Protein AF-A0A967Z8U3-F1 (afdb_monomer_lite)

pLDDT: mean 92.9, std 8.9, range [51.38, 97.75]

Foldseek 3Di:
DVVVPDDDDDDQQAPVTDDPVVVVPDPDDDDPDPDDDHSVVVVVSVVLVVVVVVCVVVVHCDDDD

Sequence (65 aa):
WLMAGAPVCLLVGGPDGLGPECASRAVERWSLSALTLPHGLVRVVLAEALYRADSLLRGHPYHRA

Structure (mmCIF, N/CA/C/O backbone):
data_AF-A0A967Z8U3-F1
#
_entry.id   AF-A0A967Z8U3-F1
#
loop_
_atom_site.group_PDB
_atom_site.id
_atom_site.type_symbol
_atom_site.label_atom_id
_atom_site.label_alt_id
_atom_site.label_comp_id
_atom_site.label_asym_id
_atom_site.label_entity_id
_atom_site.label_seq_id
_atom_site.pdbx_PDB_ins_code
_atom_site.Cartn_x
_atom_site.Cartn_y
_atom_site.Cartn_z
_atom_site.occupancy
_atom_site.B_iso_or_equiv
_atom_site.auth_seq_id
_atom_site.auth_comp_id
_atom_site.auth_asym_id
_atom_site.auth_atom_id
_atom_site.pdbx_PDB_model_num
ATOM 1 N N . TRP A 1 1 ? -3.365 -2.117 -13.583 1.00 92.44 1 TRP A N 1
ATOM 2 C CA . TRP A 1 1 ? -3.572 -0.659 -13.723 1.00 92.44 1 TRP A CA 1
ATOM 3 C C . TRP A 1 1 ? -3.170 -0.119 -15.090 1.00 92.44 1 TRP A C 1
ATOM 5 O O . TRP A 1 1 ? -4.026 0.452 -15.744 1.00 92.44 1 TRP A O 1
ATOM 15 N N . LEU A 1 2 ? -1.940 -0.352 -15.571 1.00 93.44 2 LEU A N 1
ATOM 16 C CA . LEU A 1 2 ? -1.470 0.162 -16.874 1.00 93.44 2 LEU A CA 1
ATOM 17 C C . LEU A 1 2 ? -2.405 -0.163 -18.056 1.00 93.44 2 LEU A C 1
ATOM 19 O O . LEU A 1 2 ? -2.710 0.716 -18.850 1.00 93.44 2 LEU A O 1
ATOM 23 N N . MET A 1 3 ? -2.915 -1.396 -18.134 1.00 95.25 3 MET A N 1
ATOM 24 C CA . MET A 1 3 ? -3.843 -1.813 -19.200 1.00 95.25 3 MET A CA 1
ATOM 25 C C . MET A 1 3 ? -5.240 -1.195 -19.091 1.00 95.25 3 MET A C 1
ATOM 27 O O . MET A 1 3 ? -5.929 -1.076 -20.095 1.00 95.25 3 MET A O 1
ATOM 31 N N . ALA A 1 4 ? -5.668 -0.802 -17.888 1.00 93.56 4 ALA A N 1
ATOM 32 C CA . ALA A 1 4 ? -6.979 -0.188 -17.696 1.00 93.56 4 ALA A CA 1
ATOM 33 C C . ALA A 1 4 ? -7.005 1.277 -18.168 1.00 93.56 4 ALA A C 1
ATOM 35 O O . ALA A 1 4 ? -8.081 1.806 -18.422 1.00 93.56 4 ALA A O 1
ATOM 36 N N . GLY A 1 5 ? -5.846 1.949 -18.250 1.00 92.69 5 GLY A N 1
ATOM 37 C CA . GLY A 1 5 ? -5.708 3.327 -18.747 1.00 92.69 5 GLY A CA 1
ATOM 38 C C . GLY A 1 5 ? -6.350 4.425 -17.884 1.00 92.69 5 GLY A C 1
ATOM 39 O O . GLY A 1 5 ? -6.138 5.605 -18.144 1.00 92.69 5 GLY A O 1
ATOM 40 N N . ALA A 1 6 ? -7.113 4.062 -16.853 1.00 92.75 6 ALA A N 1
ATOM 41 C CA . ALA A 1 6 ? -7.741 4.994 -15.927 1.00 92.75 6 ALA A CA 1
ATOM 42 C C . ALA A 1 6 ? -6.764 5.452 -14.824 1.00 92.75 6 ALA A C 1
ATOM 44 O O . ALA A 1 6 ? -5.885 4.682 -14.418 1.00 92.75 6 ALA A O 1
ATOM 45 N N . PRO A 1 7 ? -6.923 6.680 -14.293 1.00 94.62 7 PRO A N 1
ATOM 46 C CA . PRO A 1 7 ? -6.149 7.133 -13.146 1.00 94.62 7 PRO A CA 1
ATOM 47 C C . PRO A 1 7 ? -6.416 6.247 -11.924 1.00 94.62 7 PRO A C 1
ATOM 49 O O . PRO A 1 7 ? -7.549 5.842 -11.661 1.00 94.62 7 PRO A O 1
ATOM 52 N N . VAL A 1 8 ? -5.363 5.979 -11.154 1.00 95.56 8 VAL A N 1
ATOM 53 C CA . VAL A 1 8 ? -5.442 5.213 -9.906 1.00 95.56 8 VAL A CA 1
ATOM 54 C C . VAL A 1 8 ? -5.374 6.177 -8.729 1.00 95.56 8 VAL A C 1
ATOM 56 O O . VAL A 1 8 ? -4.489 7.027 -8.667 1.00 95.56 8 VAL A O 1
ATOM 59 N N . CYS A 1 9 ? -6.292 6.022 -7.776 1.00 96.06 9 CYS A N 1
ATOM 60 C CA . CYS A 1 9 ? -6.265 6.734 -6.504 1.00 96.06 9 CYS A CA 1
ATOM 61 C C . CYS A 1 9 ? -6.031 5.733 -5.372 1.00 96.06 9 CYS A C 1
ATOM 63 O O . CYS A 1 9 ? -6.785 4.773 -5.222 1.00 96.06 9 CYS A O 1
ATOM 65 N N . LEU A 1 10 ? -4.985 5.966 -4.580 1.00 96.62 10 LEU A N 1
ATOM 66 C CA . LEU A 1 10 ? -4.665 5.170 -3.400 1.00 96.62 10 LEU A CA 1
ATOM 67 C C . LEU A 1 10 ? -5.094 5.938 -2.154 1.00 96.62 10 LEU A C 1
ATOM 69 O O . LEU A 1 10 ? -4.668 7.072 -1.936 1.00 96.62 10 LEU A O 1
ATOM 73 N N . LEU A 1 11 ? -5.939 5.311 -1.340 1.00 96.62 11 LEU A N 1
ATOM 74 C CA . LEU A 1 11 ? -6.506 5.917 -0.141 1.00 96.62 11 LEU A CA 1
ATOM 75 C C . LEU A 1 11 ? -5.765 5.405 1.097 1.00 96.62 11 LEU A C 1
ATOM 77 O O . LEU A 1 11 ? -5.704 4.200 1.335 1.00 96.62 11 LEU A O 1
ATOM 81 N N . VAL A 1 12 ? -5.239 6.325 1.905 1.00 96.06 12 VAL A N 1
ATOM 82 C CA . VAL A 1 12 ? -4.658 6.035 3.223 1.00 96.06 12 VAL A CA 1
ATOM 83 C C . VAL A 1 12 ? -5.498 6.756 4.266 1.00 96.06 12 VAL A C 1
ATOM 85 O O . VAL A 1 12 ? -5.644 7.975 4.211 1.00 96.06 12 VAL A O 1
ATOM 88 N N . GLY A 1 13 ? -6.083 5.986 5.182 1.00 94.75 13 GLY A N 1
ATOM 89 C CA . GLY A 1 13 ? -6.901 6.519 6.267 1.00 94.75 13 GLY A CA 1
ATOM 90 C C . GLY A 1 13 ? -6.092 7.304 7.298 1.00 94.75 13 GLY A C 1
ATOM 91 O O . GLY A 1 13 ? -4.863 7.219 7.355 1.00 94.75 13 GLY A O 1
ATOM 92 N N . GLY A 1 14 ? -6.809 8.061 8.127 1.00 93.06 14 GLY A N 1
ATOM 93 C CA . GLY A 1 14 ? -6.240 8.708 9.306 1.00 93.06 14 GLY A CA 1
ATOM 94 C C . GLY A 1 14 ? -6.040 7.718 10.463 1.00 93.06 14 GLY A C 1
ATOM 95 O O . GLY A 1 14 ? -6.091 6.505 10.257 1.00 93.06 14 GLY A O 1
ATOM 96 N N . PRO A 1 15 ? -5.844 8.218 11.695 1.00 92.12 15 PRO A N 1
ATOM 97 C CA . PRO A 1 15 ? -5.743 7.385 12.897 1.00 92.12 15 PRO A CA 1
ATOM 98 C C . PRO A 1 15 ? -6.924 6.420 13.087 1.00 92.12 15 PRO A C 1
ATOM 100 O O . PRO A 1 15 ? -6.711 5.279 13.481 1.00 92.12 15 PRO A O 1
ATOM 103 N N . ASP A 1 16 ? -8.135 6.850 12.722 1.00 93.31 16 ASP A N 1
ATOM 104 C CA . ASP A 1 16 ? -9.365 6.050 12.829 1.00 93.31 16 ASP A CA 1
ATOM 105 C C . ASP A 1 16 ? -9.646 5.186 11.582 1.00 93.31 16 ASP A C 1
ATOM 107 O O . ASP A 1 16 ? -10.683 4.532 11.478 1.00 93.31 16 ASP A O 1
ATOM 111 N N . GLY A 1 17 ? -8.728 5.173 10.610 1.00 93.31 17 GLY A N 1
ATOM 112 C CA . GLY A 1 17 ? -8.866 4.424 9.364 1.00 93.31 17 GLY A CA 1
ATOM 113 C C . GLY A 1 17 ? -9.630 5.168 8.264 1.00 93.31 17 GLY A C 1
ATOM 114 O O . GLY A 1 17 ? -9.613 6.397 8.175 1.00 93.31 17 GLY A O 1
ATOM 115 N N . LEU A 1 18 ? -10.219 4.400 7.341 1.00 95.50 18 LEU A N 1
ATOM 116 C CA . LEU A 1 18 ? -11.012 4.918 6.223 1.00 95.50 18 LEU A CA 1
ATOM 117 C C . LEU A 1 18 ? -12.490 4.975 6.613 1.00 95.50 18 LEU A C 1
ATOM 119 O O . LEU A 1 18 ? -13.025 4.014 7.161 1.00 95.50 18 LEU A O 1
ATOM 123 N N . GLY A 1 19 ? -13.166 6.070 6.257 1.00 96.44 19 GLY A N 1
ATOM 124 C CA . GLY A 1 19 ? -14.614 6.172 6.423 1.00 96.44 19 GLY A CA 1
ATOM 125 C C . GLY A 1 19 ? -15.364 5.077 5.644 1.00 96.44 19 GLY A C 1
ATOM 126 O O . GLY A 1 19 ? -14.882 4.628 4.596 1.00 96.44 19 GLY A O 1
ATOM 127 N N . PRO A 1 20 ? -16.554 4.657 6.114 1.00 95.69 20 PRO A N 1
ATOM 128 C CA . PRO A 1 20 ? -17.293 3.530 5.541 1.00 95.69 20 PRO A CA 1
ATOM 129 C C . PRO A 1 20 ? -17.649 3.739 4.065 1.00 95.69 20 PRO A C 1
ATOM 131 O O . PRO A 1 20 ? -17.564 2.800 3.277 1.00 95.69 20 PRO A O 1
ATOM 134 N N . GLU A 1 21 ? -17.963 4.972 3.660 1.00 96.12 21 GLU A N 1
ATOM 135 C CA . GLU A 1 21 ? -18.234 5.299 2.258 1.00 96.12 21 GLU A CA 1
ATOM 136 C C . GLU A 1 21 ? -16.997 5.057 1.375 1.00 96.12 21 GLU A C 1
ATOM 138 O O . GLU A 1 21 ? -17.077 4.325 0.387 1.00 96.12 21 GLU A O 1
ATOM 143 N N . CYS A 1 22 ? -15.829 5.582 1.766 1.00 94.81 22 CYS A N 1
ATOM 144 C CA . CYS A 1 22 ? -14.566 5.361 1.056 1.00 94.81 22 CYS A CA 1
ATOM 145 C C . CYS A 1 22 ? -14.224 3.869 0.965 1.00 94.81 22 CYS A C 1
ATOM 147 O O . CYS A 1 22 ? -13.879 3.374 -0.106 1.00 94.81 22 CYS A O 1
ATOM 149 N N . ALA A 1 23 ? -14.360 3.142 2.078 1.00 93.62 23 ALA A N 1
ATOM 150 C CA . ALA A 1 23 ? -14.094 1.710 2.124 1.00 93.62 23 ALA A CA 1
ATOM 151 C C . ALA A 1 23 ? -15.052 0.914 1.224 1.00 93.62 23 ALA A C 1
ATOM 153 O O . ALA A 1 23 ? -14.618 -0.046 0.587 1.00 93.62 23 ALA A O 1
ATOM 154 N N . SER A 1 24 ? -16.331 1.299 1.152 1.00 95.88 24 SER A N 1
ATOM 155 C CA . SER A 1 24 ? -17.340 0.641 0.309 1.00 95.88 24 SER A CA 1
ATOM 156 C C . SER A 1 24 ? -17.119 0.866 -1.189 1.00 95.88 24 SER A C 1
ATOM 158 O O . SER A 1 24 ? -17.410 -0.018 -1.987 1.00 95.88 24 SER A O 1
ATOM 160 N N . ARG A 1 25 ? -16.555 2.020 -1.567 1.00 96.31 25 ARG A N 1
ATOM 161 C CA . ARG A 1 25 ? -16.262 2.392 -2.960 1.00 96.31 25 ARG A CA 1
ATOM 162 C C . ARG A 1 25 ? -14.930 1.846 -3.478 1.00 96.31 25 ARG A C 1
ATOM 164 O O . ARG A 1 25 ? -14.654 1.961 -4.671 1.00 96.31 25 ARG A O 1
ATOM 171 N N . ALA A 1 26 ? -14.086 1.310 -2.601 1.00 96.44 26 ALA A N 1
ATOM 172 C CA . ALA A 1 26 ? -12.781 0.788 -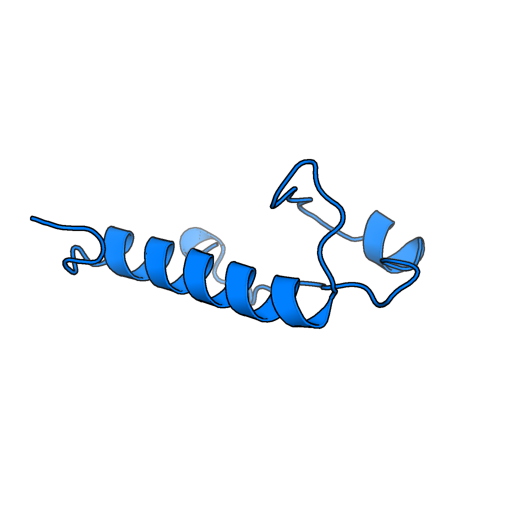2.978 1.00 96.44 26 ALA A CA 1
ATOM 173 C C . ALA A 1 26 ? -12.925 -0.433 -3.902 1.00 96.44 26 ALA A C 1
ATOM 175 O O . ALA A 1 26 ? -13.548 -1.426 -3.533 1.00 96.44 26 ALA A O 1
ATOM 176 N N . VAL A 1 27 ? -12.313 -0.359 -5.086 1.00 95.88 27 VAL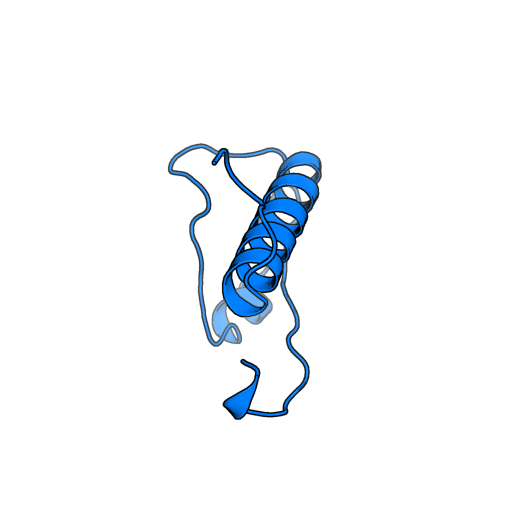 A N 1
ATOM 177 C CA . VAL A 1 27 ? -12.280 -1.467 -6.059 1.00 95.88 27 VAL A CA 1
ATOM 178 C C . VAL A 1 27 ? -11.384 -2.603 -5.561 1.00 95.88 27 VAL A C 1
ATOM 180 O O . VAL A 1 27 ? -11.682 -3.775 -5.763 1.00 95.88 27 VAL A O 1
ATOM 183 N N . GLU A 1 28 ? -10.302 -2.251 -4.866 1.00 95.44 28 GLU A N 1
ATOM 184 C CA . GLU A 1 28 ? -9.342 -3.183 -4.283 1.00 95.44 28 GLU A CA 1
ATOM 185 C C . GLU A 1 28 ? -9.012 -2.767 -2.843 1.00 95.44 28 GLU A C 1
ATOM 187 O O . GLU A 1 28 ? -9.037 -1.580 -2.503 1.00 95.44 28 GLU A O 1
ATOM 192 N N . ARG A 1 29 ? -8.675 -3.743 -1.989 1.00 95.69 29 ARG A N 1
ATOM 193 C CA . ARG A 1 29 ? -8.197 -3.512 -0.617 1.00 95.69 29 ARG A CA 1
ATOM 194 C C . ARG A 1 29 ? -6.906 -4.275 -0.389 1.00 95.69 29 ARG A C 1
ATOM 196 O O . ARG A 1 29 ? -6.860 -5.482 -0.601 1.00 95.69 29 ARG A O 1
ATOM 203 N N . TRP A 1 30 ? -5.868 -3.570 0.042 1.00 96.62 30 TRP A N 1
ATOM 204 C CA . TRP A 1 30 ? -4.544 -4.141 0.264 1.00 96.62 30 TRP A CA 1
ATOM 205 C C . TRP A 1 30 ? -4.199 -4.105 1.754 1.00 96.62 30 TRP A C 1
ATOM 207 O O . TRP A 1 30 ? -4.399 -3.088 2.419 1.00 96.62 30 TRP A O 1
ATOM 217 N N . SER A 1 31 ? -3.652 -5.205 2.270 1.00 96.25 31 SER A N 1
ATOM 218 C CA . SER A 1 31 ? -2.993 -5.239 3.576 1.00 96.25 31 SER A CA 1
ATOM 219 C C . SER A 1 31 ? -1.486 -5.144 3.353 1.00 96.25 31 SER A C 1
ATOM 221 O O . SER A 1 31 ? -0.913 -5.972 2.650 1.00 96.25 31 SER A O 1
ATOM 223 N N . LEU A 1 32 ? -0.845 -4.121 3.926 1.00 96.69 32 LEU A N 1
ATOM 224 C CA . LEU A 1 32 ? 0.616 -3.973 3.875 1.00 96.69 32 LEU A CA 1
ATOM 225 C C . LEU A 1 32 ? 1.323 -4.826 4.938 1.00 96.69 32 LEU A C 1
ATOM 227 O O . LEU A 1 32 ? 2.519 -5.081 4.836 1.00 96.69 32 LEU A O 1
ATOM 231 N N . SER A 1 33 ? 0.599 -5.210 5.991 1.00 96.50 33 SER A N 1
ATOM 232 C CA . SER A 1 33 ? 1.089 -5.984 7.129 1.00 96.50 33 SER A CA 1
ATOM 233 C C . SER A 1 33 ? -0.087 -6.421 8.009 1.00 96.50 33 SER A C 1
ATOM 235 O O . SER A 1 33 ? -1.162 -5.823 7.965 1.00 96.50 33 SER A O 1
ATOM 237 N N . ALA A 1 34 ? 0.146 -7.415 8.869 1.00 97.31 34 ALA A N 1
ATOM 238 C CA . ALA A 1 34 ? -0.743 -7.737 9.986 1.00 97.31 34 ALA A CA 1
ATOM 239 C C . ALA A 1 34 ? -0.629 -6.736 11.159 1.00 97.31 34 ALA A C 1
ATOM 241 O O . ALA A 1 34 ? -1.448 -6.764 12.072 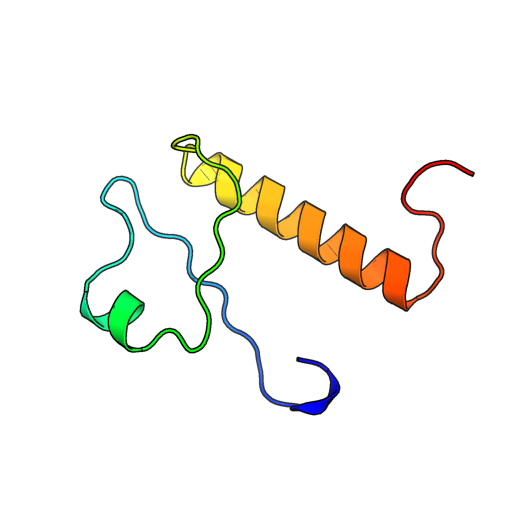1.00 97.31 34 ALA A O 1
ATOM 242 N N . LEU A 1 35 ? 0.390 -5.868 11.156 1.00 96.81 35 LEU A N 1
ATOM 243 C CA . LEU A 1 35 ? 0.598 -4.840 12.177 1.00 96.81 35 LEU A CA 1
ATOM 244 C C . LEU A 1 35 ? -0.196 -3.563 11.874 1.00 96.81 35 LEU A C 1
ATOM 246 O O . LEU A 1 35 ? -0.350 -3.171 10.716 1.00 96.81 35 LEU A O 1
ATOM 250 N N . THR A 1 36 ? -0.592 -2.845 12.926 1.00 95.94 36 THR A N 1
ATOM 251 C CA . THR A 1 36 ? -1.103 -1.474 12.807 1.00 95.94 36 THR A CA 1
ATOM 252 C C . THR A 1 36 ? 0.059 -0.517 12.566 1.00 95.94 36 THR A C 1
ATOM 254 O O . THR A 1 36 ? 0.866 -0.259 13.458 1.00 95.94 36 THR A O 1
ATOM 257 N N . LEU A 1 37 ? 0.153 0.017 11.351 1.00 96.38 37 LEU A N 1
ATOM 258 C CA . LEU A 1 37 ? 1.191 0.974 10.976 1.00 96.38 37 LEU A CA 1
ATOM 259 C C . LEU A 1 37 ? 0.698 2.417 11.181 1.00 96.38 37 LEU A C 1
ATOM 261 O O . LEU A 1 37 ? -0.431 2.727 10.794 1.00 96.38 37 LEU A O 1
ATOM 265 N N . PRO A 1 38 ? 1.529 3.336 11.712 1.00 96.31 38 PRO A N 1
ATOM 266 C CA . PRO A 1 38 ? 1.199 4.758 11.728 1.00 96.31 38 PRO A CA 1
ATOM 267 C C . PRO A 1 38 ? 0.932 5.266 10.306 1.00 96.31 38 PRO A C 1
ATOM 269 O O . PRO A 1 38 ? 1.717 4.995 9.397 1.00 96.31 38 PRO A O 1
ATOM 272 N N . HIS A 1 39 ? -0.131 6.049 10.105 1.00 92.88 39 HIS A N 1
ATOM 273 C CA . HIS A 1 39 ? -0.538 6.518 8.771 1.00 92.88 39 HIS A CA 1
ATOM 274 C C . HIS A 1 39 ? 0.584 7.263 8.013 1.00 92.88 39 HIS A C 1
ATOM 276 O O . HIS A 1 39 ? 0.695 7.148 6.793 1.00 92.88 39 HIS A O 1
ATOM 282 N N . GLY A 1 40 ? 1.469 7.975 8.724 1.00 94.38 40 GLY A N 1
ATOM 283 C CA . GLY A 1 40 ? 2.660 8.596 8.133 1.00 94.38 40 GLY A CA 1
ATOM 284 C C . GLY A 1 40 ? 3.635 7.578 7.526 1.00 94.38 40 GLY A C 1
ATOM 285 O O . GLY A 1 40 ? 4.138 7.794 6.425 1.00 94.38 40 GLY A O 1
ATOM 286 N N . LEU A 1 41 ? 3.840 6.438 8.193 1.00 97.12 41 LEU A N 1
ATOM 287 C CA . LEU A 1 41 ? 4.700 5.357 7.709 1.00 97.12 41 LEU A CA 1
ATOM 288 C C . LEU A 1 41 ? 4.059 4.601 6.541 1.00 97.12 41 LEU A C 1
ATOM 290 O O . LEU A 1 41 ? 4.753 4.267 5.583 1.00 97.12 41 LEU A O 1
ATOM 294 N N . VAL A 1 42 ? 2.738 4.389 6.577 1.00 97.75 42 VAL A N 1
ATOM 295 C CA . VAL A 1 42 ? 1.986 3.746 5.483 1.00 97.75 42 VAL A CA 1
ATOM 296 C C . VAL A 1 42 ? 2.263 4.431 4.146 1.00 97.75 42 VAL A C 1
ATOM 298 O O . VAL A 1 42 ? 2.490 3.753 3.149 1.00 97.75 42 VAL A O 1
ATOM 301 N N . ARG A 1 43 ? 2.313 5.769 4.122 1.00 95.62 43 ARG A N 1
ATOM 302 C CA . ARG A 1 43 ? 2.604 6.538 2.901 1.00 95.62 43 ARG A CA 1
ATOM 303 C C . ARG A 1 43 ? 3.987 6.225 2.331 1.00 95.62 43 ARG A C 1
ATOM 305 O O . ARG A 1 43 ? 4.116 6.075 1.120 1.00 95.62 43 ARG A O 1
ATOM 312 N N . VAL A 1 44 ? 5.000 6.118 3.192 1.00 97.38 44 VAL A N 1
ATOM 313 C CA . VAL A 1 44 ? 6.382 5.822 2.783 1.00 97.38 44 VAL A CA 1
ATOM 314 C C . VAL A 1 44 ? 6.492 4.392 2.262 1.00 97.38 44 VAL A C 1
ATOM 316 O O . VAL A 1 44 ? 7.019 4.181 1.175 1.00 97.38 44 VAL A O 1
ATOM 319 N N . VAL A 1 45 ? 5.941 3.423 2.999 1.00 97.69 45 VAL A N 1
ATOM 320 C CA . VAL A 1 45 ? 5.941 2.005 2.606 1.00 97.69 45 VAL A CA 1
ATOM 321 C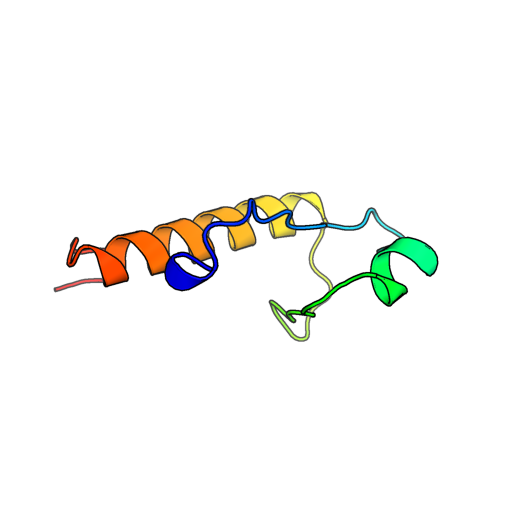 C . VAL A 1 45 ? 5.208 1.804 1.282 1.00 97.69 45 VAL A C 1
ATOM 323 O O . VAL A 1 45 ? 5.701 1.101 0.406 1.00 97.69 45 VAL A O 1
ATOM 326 N N . LEU A 1 46 ? 4.054 2.452 1.106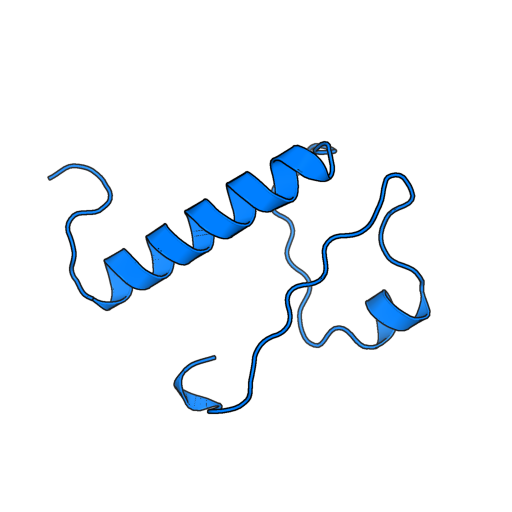 1.00 97.56 46 LEU A N 1
ATOM 327 C CA . LEU A 1 46 ? 3.287 2.365 -0.132 1.00 97.56 46 LEU A CA 1
ATOM 328 C C . LEU A 1 46 ? 4.050 2.973 -1.315 1.00 97.56 46 LEU A C 1
ATOM 330 O O . LEU A 1 46 ? 4.119 2.352 -2.371 1.00 97.56 46 LEU A O 1
ATOM 334 N N . ALA A 1 47 ? 4.647 4.157 -1.146 1.00 97.38 47 ALA A N 1
ATOM 335 C CA . ALA A 1 47 ? 5.444 4.790 -2.196 1.00 97.38 47 ALA A CA 1
ATOM 336 C C . ALA A 1 47 ? 6.650 3.925 -2.600 1.00 97.38 47 ALA A C 1
ATOM 338 O O . ALA A 1 47 ? 6.918 3.758 -3.790 1.00 97.38 47 ALA A O 1
ATOM 339 N N . GLU A 1 48 ? 7.338 3.330 -1.625 1.00 97.56 48 GLU A N 1
ATOM 340 C CA . GLU A 1 48 ? 8.448 2.410 -1.873 1.00 97.56 48 GLU A CA 1
ATOM 341 C C . GLU A 1 48 ? 7.993 1.159 -2.633 1.00 97.56 48 GLU A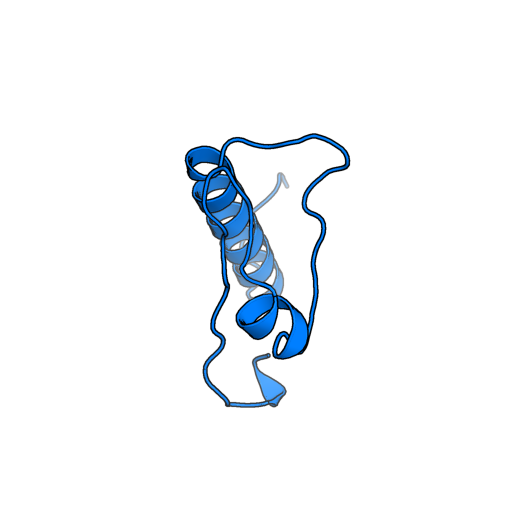 C 1
ATOM 343 O O . GLU A 1 48 ? 8.593 0.819 -3.652 1.00 97.56 48 GLU A O 1
ATOM 348 N N . ALA A 1 49 ? 6.885 0.538 -2.215 1.00 96.88 49 ALA A N 1
ATOM 349 C CA . ALA A 1 49 ? 6.345 -0.656 -2.858 1.00 96.88 49 ALA A CA 1
ATOM 350 C C . ALA A 1 49 ? 5.909 -0.396 -4.312 1.00 96.88 49 ALA A C 1
ATOM 352 O O . ALA A 1 49 ? 6.074 -1.254 -5.180 1.00 96.88 49 ALA A O 1
ATOM 353 N N . LEU A 1 50 ? 5.386 0.797 -4.606 1.00 96.44 50 LEU A N 1
ATOM 354 C CA . LEU A 1 50 ? 5.066 1.201 -5.976 1.00 96.44 50 LEU A CA 1
ATOM 355 C C . LEU A 1 50 ? 6.325 1.426 -6.810 1.00 96.44 50 LEU A C 1
ATOM 357 O O . LEU A 1 50 ? 6.388 0.970 -7.949 1.00 96.44 50 LEU A O 1
ATOM 361 N N . TYR A 1 51 ? 7.335 2.091 -6.246 1.00 95.88 51 TYR A N 1
ATOM 362 C CA . TYR A 1 51 ? 8.616 2.292 -6.921 1.00 95.88 51 TYR A CA 1
ATOM 363 C C . TYR A 1 51 ? 9.315 0.959 -7.219 1.00 95.88 51 TYR A C 1
ATOM 365 O O . TYR A 1 51 ? 9.831 0.757 -8.318 1.00 95.88 51 TYR A O 1
ATOM 373 N N . ARG A 1 52 ? 9.258 0.013 -6.278 1.00 95.94 52 ARG A N 1
ATOM 374 C CA . ARG A 1 52 ? 9.689 -1.377 -6.457 1.00 95.94 52 ARG A CA 1
ATOM 375 C C . ARG A 1 52 ? 8.989 -2.040 -7.632 1.00 95.94 52 ARG A C 1
ATOM 377 O O . ARG A 1 52 ? 9.653 -2.606 -8.496 1.00 95.94 52 ARG A O 1
ATOM 384 N N . ALA A 1 53 ? 7.659 -1.975 -7.662 1.00 95.50 53 ALA A N 1
ATOM 385 C CA . ALA A 1 53 ? 6.864 -2.578 -8.722 1.00 95.50 53 ALA A CA 1
ATOM 386 C C . ALA A 1 53 ? 7.196 -1.969 -10.094 1.00 95.50 53 ALA A C 1
ATOM 388 O O . ALA A 1 53 ? 7.439 -2.710 -11.043 1.00 95.50 53 ALA A O 1
ATOM 389 N N . ASP A 1 54 ? 7.271 -0.640 -10.194 1.00 95.06 54 ASP A N 1
ATOM 390 C CA . ASP A 1 54 ? 7.630 0.054 -11.438 1.00 95.06 54 ASP A CA 1
ATOM 391 C C . ASP A 1 54 ? 9.056 -0.293 -11.894 1.00 95.06 54 ASP A C 1
ATOM 393 O O . ASP A 1 54 ? 9.273 -0.607 -13.064 1.00 95.06 54 ASP A O 1
ATOM 397 N N . SER A 1 55 ? 10.014 -0.343 -10.965 1.00 95.19 55 SER A N 1
ATOM 398 C CA . SER A 1 55 ? 11.394 -0.723 -11.276 1.00 95.19 55 SER A CA 1
ATOM 399 C C . SER A 1 55 ? 11.486 -2.147 -11.828 1.00 95.19 55 SER A C 1
ATOM 401 O O . SER A 1 55 ? 12.163 -2.366 -12.831 1.00 95.19 55 SER A O 1
ATOM 403 N N . LEU A 1 56 ? 10.763 -3.103 -11.230 1.00 93.88 56 LEU A N 1
ATOM 404 C CA . LEU A 1 56 ? 10.688 -4.481 -11.725 1.00 93.88 56 LEU A CA 1
ATOM 405 C C . LEU A 1 56 ? 10.060 -4.554 -13.123 1.00 93.88 56 LEU A C 1
ATOM 407 O O . LEU A 1 56 ? 10.593 -5.240 -13.992 1.00 93.88 56 LEU A O 1
ATOM 411 N N . LEU A 1 57 ? 8.970 -3.820 -13.365 1.00 94.44 57 LEU A N 1
ATOM 412 C CA . LEU A 1 57 ? 8.309 -3.774 -14.675 1.00 94.44 57 LEU A CA 1
ATOM 413 C C . LEU A 1 57 ? 9.211 -3.195 -15.775 1.00 94.44 57 LEU A C 1
ATOM 415 O O . LEU A 1 57 ? 9.106 -3.602 -16.930 1.00 94.44 57 LEU A O 1
ATOM 419 N N . ARG A 1 58 ? 10.100 -2.261 -15.425 1.00 93.88 58 ARG A N 1
ATOM 420 C CA . ARG A 1 58 ? 11.070 -1.644 -16.346 1.00 93.88 58 ARG A CA 1
ATOM 421 C C . ARG A 1 58 ? 12.378 -2.421 -16.480 1.00 93.88 58 ARG A C 1
ATOM 423 O O . ARG A 1 58 ? 13.225 -2.034 -17.279 1.00 93.88 58 ARG A O 1
ATOM 430 N N . GLY A 1 59 ? 12.572 -3.478 -15.692 1.00 91.25 59 GLY A N 1
ATOM 431 C CA . GLY A 1 59 ? 13.839 -4.206 -15.634 1.00 91.25 59 GLY A CA 1
ATOM 432 C C . GLY A 1 59 ? 14.985 -3.399 -15.010 1.00 91.25 59 GLY A C 1
ATOM 433 O O . GLY A 1 59 ? 16.150 -3.703 -15.259 1.00 91.25 59 GLY A O 1
ATOM 434 N N . HIS A 1 60 ? 14.686 -2.368 -14.213 1.00 86.69 60 HIS A N 1
ATOM 435 C CA . HIS A 1 60 ? 15.710 -1.657 -13.453 1.00 86.69 60 HIS A CA 1
ATOM 436 C C . HIS A 1 60 ? 16.179 -2.505 -12.259 1.00 86.69 60 HIS A C 1
ATOM 438 O O . HIS A 1 60 ? 15.347 -3.105 -11.570 1.00 86.69 60 HIS A O 1
ATOM 444 N N . PRO A 1 61 ? 17.491 -2.532 -11.950 1.00 80.19 61 PRO A N 1
ATOM 445 C CA . PRO A 1 61 ? 17.985 -3.202 -10.756 1.00 80.19 61 PRO A CA 1
ATOM 446 C C . PRO A 1 61 ? 17.463 -2.465 -9.524 1.00 80.19 61 PRO A C 1
ATOM 448 O O . PRO A 1 61 ? 17.837 -1.323 -9.268 1.00 80.19 61 PRO A O 1
ATOM 451 N N . TYR A 1 62 ? 16.581 -3.110 -8.770 1.00 74.56 62 TYR A N 1
ATOM 452 C CA . TYR A 1 62 ? 15.944 -2.496 -7.608 1.00 74.56 62 TYR A CA 1
ATOM 453 C C . TYR A 1 62 ? 16.204 -3.265 -6.313 1.00 74.56 62 TYR A C 1
ATOM 455 O O . TYR A 1 62 ? 16.344 -2.672 -5.245 1.00 74.56 62 TYR A O 1
ATOM 463 N N . HIS A 1 63 ? 16.351 -4.584 -6.398 1.00 61.19 63 HIS A N 1
ATOM 464 C CA . HIS A 1 63 ? 16.888 -5.404 -5.321 1.00 61.19 63 HIS A CA 1
ATOM 465 C C . HIS A 1 63 ? 18.045 -6.219 -5.871 1.00 61.19 63 HIS A C 1
ATOM 467 O O . HIS A 1 63 ? 17.871 -6.877 -6.887 1.00 61.19 63 HIS A O 1
ATOM 473 N N . ARG A 1 64 ? 19.202 -6.065 -5.208 1.00 55.94 64 ARG A N 1
ATOM 474 C CA . ARG A 1 64 ? 20.480 -6.777 -5.382 1.00 55.94 64 ARG A CA 1
ATOM 475 C C . ARG A 1 64 ? 20.536 -7.740 -6.579 1.00 55.94 64 ARG A C 1
ATOM 477 O O . ARG A 1 64 ? 19.884 -8.782 -6.554 1.00 55.94 64 ARG A O 1
ATOM 484 N N . ALA A 1 65 ? 21.375 -7.393 -7.558 1.00 51.38 65 ALA A N 1
ATOM 485 C CA . ALA A 1 65 ? 22.104 -8.403 -8.322 1.00 51.38 65 ALA A CA 1
ATOM 486 C C . ALA A 1 65 ? 23.063 -9.160 -7.389 1.00 51.38 65 ALA A C 1
ATOM 488 O O . ALA A 1 65 ? 23.537 -8.526 -6.412 1.00 51.38 65 ALA A O 1
#

Radius of gyration: 14.13 Å; chains: 1; bounding box: 40×17×32 Å

Secondary structure (DSSP, 8-state):
-GGG-SPP-----BTTB--HHHHHH-S----S-SS---HHHHHHHHHHHHHHHHHHHTT---S--